Protein AF-A0A7M3M1F4-F1 (afdb_monomer_lite)

pLDDT: mean 70.5, std 16.07, range [43.0, 89.94]

Foldseek 3Di:
DDDDDDDDDDDDDDPDDDDPPPPDPVPPDPDPPPDPPPPPLVVVQVVLQVLCVVLQWHFPDTDPSDQQFFGFTQHNQPRDTGRHGNVCCVVPSYDPPRDD

Secondary structure (DSSP, 8-state):
-----------------------S-TTS---TTS---TT-HHHHHHHHHHHHHHTTEEESS---S-TTS---EEETTT--EE---HHHHHHH-S------

Radius of gyration: 26.95 Å; chains: 1; bounding box: 64×32×76 Å

Sequence (100 aa):
MSGRRGGRWVSLGLALGGPSTATRADLALPPADRQPPRWDRSAAAERAEWEMERVGYEPLAAYPGRVGAPWRCRCTVCGAVRAPSLTDVRRRGGCRHRTA

Structure (mmCIF, N/CA/C/O backbone):
data_AF-A0A7M3M1F4-F1
#
_entry.id   AF-A0A7M3M1F4-F1
#
loop_
_atom_site.group_PDB
_atom_site.id
_atom_site.type_symbol
_atom_site.label_atom_id
_atom_site.label_alt_id
_atom_site.label_comp_id
_atom_site.label_asym_id
_atom_site.label_entity_id
_atom_site.label_seq_id
_atom_site.pdbx_PDB_ins_code
_atom_site.Cartn_x
_atom_site.Cartn_y
_atom_site.Cartn_z
_atom_site.occupancy
_atom_site.B_iso_or_equiv
_atom_site.auth_seq_id
_atom_site.auth_comp_id
_atom_site.auth_asym_id
_atom_site.auth_atom_id
_atom_site.pdbx_PDB_model_num
ATOM 1 N N . MET A 1 1 ? 36.595 -2.020 -58.361 1.00 44.47 1 MET A N 1
ATOM 2 C CA . MET A 1 1 ? 38.030 -2.294 -58.110 1.00 44.47 1 MET A CA 1
ATOM 3 C C . MET A 1 1 ? 38.523 -1.310 -57.056 1.00 44.47 1 MET A C 1
ATOM 5 O O . MET A 1 1 ? 38.936 -0.215 -57.401 1.00 44.47 1 MET A O 1
ATOM 9 N N . SER A 1 2 ? 38.411 -1.669 -55.773 1.00 45.44 2 SER A N 1
ATOM 10 C CA . SER A 1 2 ? 38.742 -0.770 -54.658 1.00 45.44 2 SER A CA 1
ATOM 11 C C . SER A 1 2 ? 39.625 -1.492 -53.640 1.00 45.44 2 SER A C 1
ATOM 13 O O . SER A 1 2 ? 39.152 -2.310 -52.861 1.00 45.44 2 SER A O 1
ATOM 15 N N . GLY A 1 3 ? 40.926 -1.207 -53.741 1.00 43.00 3 GLY A N 1
ATOM 16 C CA . GLY A 1 3 ? 41.870 -0.957 -52.646 1.00 43.00 3 GLY A CA 1
ATOM 17 C C . GLY A 1 3 ? 41.945 -1.915 -51.456 1.00 43.00 3 GLY A C 1
ATOM 18 O O . GLY A 1 3 ? 41.234 -1.754 -50.472 1.00 43.00 3 GLY A O 1
ATOM 19 N N . ARG A 1 4 ? 42.958 -2.788 -51.482 1.00 51.84 4 ARG A N 1
ATOM 20 C CA . ARG A 1 4 ? 43.575 -3.422 -50.305 1.00 51.84 4 ARG A CA 1
ATOM 21 C C . ARG A 1 4 ? 44.259 -2.370 -49.423 1.00 51.84 4 ARG A C 1
ATOM 23 O O . ARG A 1 4 ? 45.089 -1.648 -49.961 1.00 51.84 4 ARG A O 1
ATOM 30 N N . ARG A 1 5 ? 44.029 -2.392 -48.104 1.00 55.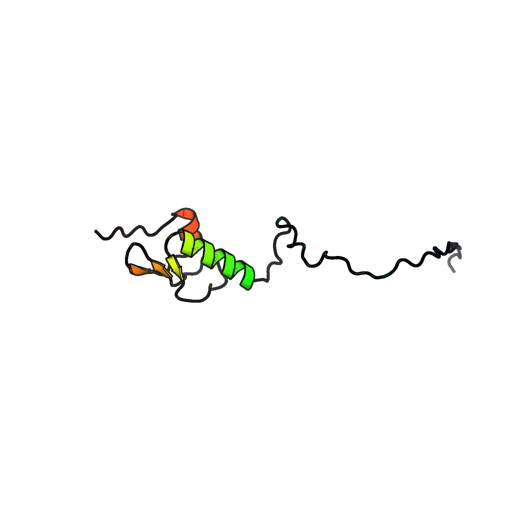41 5 ARG A N 1
ATOM 31 C CA . ARG A 1 5 ? 44.994 -2.152 -46.996 1.00 55.41 5 ARG A CA 1
ATOM 32 C C . ARG A 1 5 ? 44.341 -2.765 -45.741 1.00 55.41 5 ARG A C 1
ATOM 34 O O . ARG A 1 5 ? 43.245 -2.362 -45.395 1.00 55.41 5 ARG A O 1
ATOM 41 N N . GLY A 1 6 ? 44.835 -3.814 -45.087 1.00 48.41 6 GLY A N 1
ATOM 42 C CA . GLY A 1 6 ? 46.223 -4.104 -44.737 1.00 48.41 6 GLY A CA 1
ATOM 43 C C . GLY A 1 6 ? 46.496 -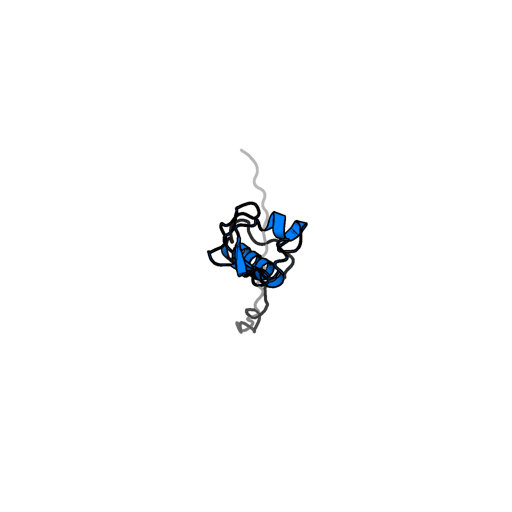3.640 -43.301 1.00 48.41 6 GLY A C 1
ATOM 44 O O . GLY A 1 6 ? 47.316 -2.755 -43.107 1.00 48.41 6 GLY A O 1
ATOM 45 N N . GLY A 1 7 ? 45.769 -4.179 -42.315 1.00 49.03 7 GLY A N 1
ATOM 46 C CA . GLY A 1 7 ? 45.941 -3.878 -40.890 1.00 49.03 7 GLY A CA 1
ATOM 47 C C . GLY A 1 7 ? 46.250 -5.156 -40.115 1.00 49.03 7 GLY A C 1
ATOM 48 O O . GLY A 1 7 ? 45.349 -5.904 -39.753 1.00 49.03 7 GLY A O 1
ATOM 49 N N . ARG A 1 8 ? 47.542 -5.423 -39.935 1.00 58.72 8 ARG A N 1
ATOM 50 C CA . ARG A 1 8 ? 48.126 -6.577 -39.245 1.00 58.72 8 ARG A CA 1
ATOM 51 C C . ARG A 1 8 ? 48.002 -6.372 -37.729 1.00 58.72 8 ARG A C 1
ATOM 53 O O . ARG A 1 8 ? 48.715 -5.539 -37.182 1.00 58.72 8 ARG A O 1
ATOM 60 N N . TRP A 1 9 ? 47.112 -7.109 -37.064 1.00 51.78 9 TRP A N 1
ATOM 61 C CA . TRP A 1 9 ? 47.030 -7.136 -35.599 1.00 51.78 9 TRP A CA 1
ATOM 62 C C . TRP A 1 9 ? 48.024 -8.171 -35.069 1.00 51.78 9 TRP A C 1
ATOM 64 O O . TRP A 1 9 ? 47.920 -9.355 -35.376 1.00 51.78 9 TRP A O 1
ATOM 74 N N . VAL A 1 10 ? 49.028 -7.708 -34.326 1.00 59.78 10 VAL A N 1
ATOM 75 C CA . VAL A 1 10 ? 50.001 -8.569 -33.649 1.00 59.78 10 VAL A CA 1
ATOM 76 C C . VAL A 1 10 ? 49.363 -9.038 -32.344 1.00 59.78 10 VAL A C 1
ATOM 78 O O . VAL A 1 10 ? 49.091 -8.232 -31.458 1.00 59.78 10 VAL A O 1
ATOM 81 N N . SER A 1 11 ? 49.091 -10.335 -32.246 1.00 52.38 11 SER A N 1
ATOM 82 C CA . SER A 1 11 ? 48.660 -10.998 -31.018 1.00 52.38 11 SER A CA 1
ATOM 83 C C . SER A 1 11 ? 49.810 -10.995 -30.009 1.00 52.38 11 SER A C 1
ATOM 85 O O . SER A 1 11 ? 50.845 -11.606 -30.267 1.00 52.38 11 SER A O 1
ATOM 87 N N . LEU A 1 12 ? 49.640 -10.342 -28.858 1.00 57.78 12 LEU A N 1
ATOM 88 C CA . LEU A 1 12 ? 50.486 -10.587 -27.690 1.00 57.78 12 LEU A CA 1
ATOM 89 C C . LEU A 1 12 ? 49.710 -11.510 -26.746 1.00 57.78 12 LEU A C 1
ATOM 91 O O . LEU A 1 12 ? 48.726 -11.104 -26.129 1.00 57.78 12 LEU A O 1
ATOM 95 N N . GLY A 1 13 ? 50.116 -12.779 -26.712 1.00 51.38 13 GLY A N 1
ATOM 96 C CA . GLY A 1 13 ? 49.569 -13.783 -25.811 1.00 51.38 13 GLY A CA 1
ATOM 97 C C . GLY A 1 13 ? 49.913 -13.457 -24.360 1.00 51.38 13 GLY A C 1
ATOM 98 O O . GLY A 1 13 ? 51.083 -13.435 -23.987 1.00 51.38 13 GLY A O 1
ATOM 99 N N . LEU A 1 14 ? 48.888 -13.236 -23.539 1.00 58.12 14 LEU A N 1
ATOM 100 C CA . LEU A 1 14 ? 49.002 -13.270 -22.086 1.00 58.12 14 LEU A CA 1
ATOM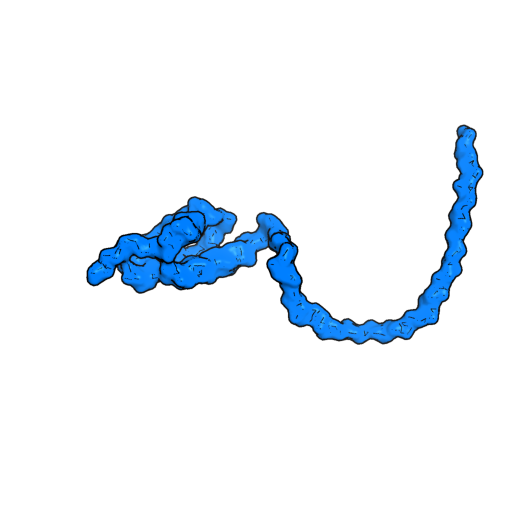 101 C C . LEU A 1 14 ? 48.825 -14.715 -21.622 1.00 58.12 14 LEU A C 1
ATOM 103 O O . LEU A 1 14 ? 47.715 -15.215 -21.455 1.00 58.12 14 LEU A O 1
ATOM 107 N N . ALA A 1 15 ? 49.958 -15.379 -21.435 1.00 58.16 15 ALA A N 1
ATOM 108 C CA . ALA A 1 15 ? 50.068 -16.597 -20.660 1.00 58.16 15 ALA A CA 1
ATOM 109 C C . ALA A 1 15 ? 50.173 -16.228 -19.175 1.00 58.16 15 ALA A C 1
ATOM 111 O O . ALA A 1 15 ? 51.274 -15.972 -18.709 1.00 58.16 15 ALA A O 1
ATOM 112 N N . LEU A 1 16 ? 49.056 -16.205 -18.443 1.00 54.69 16 LEU A N 1
ATOM 113 C CA . LEU A 1 16 ? 49.030 -16.406 -16.988 1.00 54.69 16 LEU A CA 1
ATOM 114 C C . LEU A 1 16 ? 47.689 -17.044 -16.605 1.00 54.69 16 LEU A C 1
ATOM 116 O O . LEU A 1 16 ? 46.643 -16.400 -16.637 1.00 54.69 16 LEU A O 1
ATOM 120 N N . GLY A 1 17 ? 47.732 -18.332 -16.259 1.00 51.84 17 GLY A N 1
ATOM 121 C CA . GLY A 1 17 ? 46.630 -19.017 -15.598 1.00 51.84 17 GLY A CA 1
ATOM 122 C C . GLY A 1 17 ? 46.457 -18.481 -14.179 1.00 51.84 17 GLY A C 1
ATOM 123 O O . GLY A 1 17 ? 47.380 -18.552 -13.372 1.00 51.84 17 GLY A O 1
ATOM 124 N N . GLY A 1 18 ? 45.273 -17.955 -13.879 1.00 49.81 18 GLY A N 1
ATOM 125 C CA . GLY A 1 18 ? 44.799 -17.750 -12.513 1.00 49.81 18 GLY A CA 1
ATOM 126 C C . GLY A 1 18 ? 43.739 -18.807 -12.190 1.00 49.81 18 GLY A C 1
ATOM 127 O O . GLY A 1 18 ? 42.905 -19.087 -13.055 1.00 49.81 18 GLY A O 1
ATOM 128 N N . PRO A 1 19 ? 43.752 -19.427 -10.997 1.00 52.69 19 PRO A N 1
ATOM 129 C CA . PRO A 1 19 ? 42.764 -20.437 -10.641 1.00 52.69 19 PRO A CA 1
ATOM 130 C C . PRO A 1 19 ? 41.366 -19.813 -10.563 1.00 52.69 19 PRO A C 1
ATOM 132 O O . PRO A 1 19 ? 41.159 -18.786 -9.918 1.00 52.69 19 PRO A O 1
ATOM 135 N N . SER A 1 20 ? 40.392 -20.457 -11.209 1.00 52.41 20 SER A N 1
ATOM 136 C CA . SER A 1 20 ? 38.969 -20.131 -11.109 1.00 52.41 20 SER A CA 1
ATOM 137 C C . SER A 1 20 ? 38.422 -20.498 -9.726 1.00 52.41 20 SER A C 1
ATOM 139 O O . SER A 1 20 ? 37.670 -21.455 -9.580 1.00 52.41 20 SER A O 1
ATOM 141 N N . THR A 1 21 ? 38.778 -19.745 -8.688 1.00 52.31 21 THR A N 1
ATOM 142 C CA . THR A 1 21 ? 38.040 -19.767 -7.420 1.00 52.31 21 THR A CA 1
ATOM 143 C C . THR A 1 21 ? 37.070 -18.602 -7.424 1.00 52.31 21 THR A C 1
ATOM 145 O O . THR A 1 21 ? 37.389 -17.497 -6.979 1.00 52.31 21 THR A O 1
ATOM 148 N N . ALA A 1 22 ? 35.884 -18.864 -7.976 1.00 47.16 22 ALA A N 1
ATOM 149 C CA . ALA A 1 22 ? 34.705 -18.036 -7.787 1.00 47.16 22 ALA A CA 1
ATOM 150 C C . ALA A 1 22 ? 34.594 -17.686 -6.294 1.00 47.16 22 ALA A C 1
ATOM 152 O O . ALA A 1 22 ? 34.321 -18.533 -5.447 1.00 47.16 22 ALA A O 1
ATOM 153 N N . THR A 1 23 ? 34.927 -16.442 -5.966 1.00 51.78 23 THR A N 1
ATOM 154 C CA . THR A 1 23 ? 34.986 -15.947 -4.595 1.00 51.78 23 THR A CA 1
ATOM 155 C C . THR A 1 23 ? 33.724 -15.154 -4.355 1.00 51.78 23 THR A C 1
ATOM 157 O O . THR A 1 23 ? 33.570 -14.120 -4.989 1.00 51.78 23 THR A O 1
ATOM 160 N N . ARG A 1 24 ? 32.859 -15.635 -3.449 1.00 47.34 24 ARG A N 1
ATOM 161 C CA . ARG A 1 24 ? 32.004 -14.859 -2.520 1.00 47.34 24 ARG A CA 1
ATOM 162 C C . ARG A 1 24 ? 31.465 -13.503 -3.033 1.00 47.34 24 ARG A C 1
ATOM 164 O O . ARG A 1 24 ? 31.387 -12.551 -2.265 1.00 47.34 24 ARG A O 1
ATOM 171 N N . ALA A 1 25 ? 31.109 -13.389 -4.305 1.00 49.91 25 ALA A N 1
ATOM 172 C CA . ALA A 1 25 ? 30.585 -12.163 -4.904 1.00 49.91 25 ALA A CA 1
ATOM 173 C C . ALA A 1 25 ? 29.091 -12.300 -5.221 1.00 49.91 25 ALA A C 1
ATOM 175 O O . ALA A 1 25 ? 28.395 -11.296 -5.281 1.00 49.91 25 ALA A O 1
ATOM 176 N N . ASP A 1 26 ? 28.563 -13.525 -5.275 1.00 52.59 26 ASP A N 1
ATOM 177 C CA . ASP A 1 26 ? 27.122 -13.798 -5.378 1.00 52.59 26 ASP A CA 1
ATOM 178 C C . ASP A 1 26 ? 26.330 -13.467 -4.095 1.00 52.59 26 ASP A C 1
ATOM 180 O O . ASP A 1 26 ? 25.107 -13.545 -4.077 1.00 52.59 26 ASP A O 1
ATOM 184 N N . LEU A 1 27 ? 27.012 -13.057 -3.016 1.00 54.59 27 LEU A N 1
ATOM 185 C CA . LEU A 1 27 ? 26.392 -12.480 -1.813 1.00 54.59 27 LEU A CA 1
ATOM 186 C C . LEU A 1 27 ? 26.334 -10.943 -1.849 1.00 54.59 27 LEU A C 1
ATOM 188 O O . LEU A 1 27 ? 25.906 -10.324 -0.873 1.00 54.59 27 LEU A O 1
ATOM 192 N N . ALA A 1 28 ? 26.766 -10.308 -2.941 1.00 53.81 28 ALA A N 1
ATOM 193 C CA . ALA A 1 28 ? 26.543 -8.886 -3.131 1.00 53.81 28 ALA A CA 1
ATOM 194 C C . ALA A 1 28 ? 25.101 -8.682 -3.602 1.00 53.81 28 ALA A C 1
ATOM 196 O O . ALA A 1 28 ? 24.779 -8.854 -4.778 1.00 53.81 28 ALA A O 1
ATOM 197 N N . LEU A 1 29 ? 24.234 -8.305 -2.658 1.00 54.41 29 LEU A N 1
ATOM 198 C CA . LEU A 1 29 ? 22.972 -7.637 -2.963 1.00 54.41 29 LEU A CA 1
ATOM 199 C C . LEU A 1 29 ? 23.205 -6.630 -4.104 1.00 54.41 29 LEU A C 1
ATOM 201 O O . LEU A 1 29 ? 24.177 -5.867 -4.043 1.00 54.41 29 LEU A O 1
ATOM 205 N N . PRO A 1 30 ? 22.361 -6.632 -5.150 1.00 52.06 30 PRO A N 1
ATOM 206 C CA . PRO A 1 30 ? 22.554 -5.747 -6.286 1.00 52.06 30 PRO A CA 1
ATOM 207 C C . PRO A 1 30 ? 22.575 -4.283 -5.812 1.00 52.06 30 PRO A C 1
ATOM 209 O O . PRO A 1 30 ? 21.806 -3.927 -4.914 1.00 52.06 30 PRO A O 1
ATOM 212 N N . PRO A 1 31 ? 23.440 -3.427 -6.390 1.00 54.19 31 PRO A N 1
ATOM 213 C CA . PRO A 1 31 ? 23.527 -2.020 -6.010 1.00 54.19 31 PRO A CA 1
ATOM 214 C C . PRO A 1 31 ? 22.156 -1.352 -6.212 1.00 54.19 31 PRO A C 1
ATOM 216 O O . PRO A 1 31 ? 21.580 -1.400 -7.304 1.00 54.19 31 PRO A O 1
ATOM 219 N N . ALA A 1 32 ? 21.606 -0.805 -5.122 1.00 52.41 32 ALA A N 1
ATOM 220 C CA . ALA A 1 32 ? 20.214 -0.360 -4.967 1.00 52.41 32 ALA A CA 1
ATOM 221 C C . ALA A 1 32 ? 19.809 0.847 -5.848 1.00 52.41 32 ALA A C 1
ATOM 223 O O . ALA A 1 32 ? 18.689 1.348 -5.752 1.00 52.41 32 ALA A O 1
ATOM 224 N N . ASP A 1 33 ? 20.712 1.321 -6.701 1.00 54.06 33 ASP A N 1
ATOM 225 C CA . ASP A 1 33 ? 20.626 2.548 -7.494 1.00 54.06 33 ASP A CA 1
ATOM 226 C C . ASP A 1 33 ? 20.333 2.326 -8.992 1.00 54.06 33 ASP A C 1
ATOM 228 O O . ASP A 1 33 ? 20.015 3.286 -9.700 1.00 54.06 33 ASP A O 1
ATOM 232 N N . ARG A 1 34 ? 20.323 1.083 -9.498 1.00 54.53 34 ARG A N 1
ATOM 233 C CA . ARG A 1 34 ? 19.789 0.804 -10.846 1.00 54.53 34 ARG A CA 1
ATOM 234 C C . ARG A 1 34 ? 18.292 0.539 -10.767 1.00 54.53 34 ARG A C 1
ATOM 236 O O . ARG A 1 34 ? 17.866 -0.501 -10.275 1.00 54.53 34 ARG A O 1
ATOM 243 N N . GLN A 1 35 ? 17.500 1.485 -11.275 1.00 55.25 35 GLN A N 1
ATOM 244 C CA . GLN A 1 35 ? 16.054 1.337 -11.473 1.00 55.25 35 GLN A CA 1
ATOM 245 C C . GLN A 1 35 ? 15.714 -0.091 -11.952 1.00 55.25 35 GLN A C 1
ATOM 247 O O . GLN A 1 35 ? 16.257 -0.517 -12.977 1.00 55.25 35 GLN A O 1
ATOM 252 N N . PRO A 1 36 ? 14.858 -0.841 -11.229 1.00 50.38 36 PRO A N 1
ATOM 253 C CA . PRO A 1 36 ? 14.540 -2.215 -11.589 1.00 50.38 36 PRO A CA 1
ATOM 254 C C . PRO A 1 36 ? 13.893 -2.257 -12.979 1.00 50.38 36 PRO A C 1
ATOM 256 O O . PRO A 1 36 ? 13.179 -1.316 -13.355 1.00 50.38 36 PRO A O 1
ATOM 259 N N . PRO A 1 37 ? 14.125 -3.323 -13.767 1.00 57.38 37 PRO A N 1
ATOM 260 C CA . PRO A 1 37 ? 13.533 -3.446 -15.088 1.00 57.38 37 PRO A CA 1
ATOM 261 C C . PRO A 1 37 ? 12.011 -3.306 -14.989 1.00 57.38 37 PRO A C 1
ATOM 263 O O . PRO A 1 37 ? 11.375 -3.848 -14.088 1.00 57.38 37 PRO A O 1
ATOM 266 N N . ARG A 1 38 ? 11.417 -2.591 -15.950 1.00 56.69 38 ARG A N 1
ATOM 267 C CA . ARG A 1 38 ? 9.989 -2.210 -15.983 1.00 56.69 38 ARG A CA 1
ATOM 268 C C . ARG A 1 38 ? 8.968 -3.362 -15.886 1.00 56.69 38 ARG A C 1
ATOM 270 O O . ARG A 1 38 ? 7.771 -3.096 -15.923 1.00 56.69 38 ARG A O 1
ATOM 277 N N . TRP A 1 39 ? 9.409 -4.620 -15.834 1.00 57.25 39 TRP A N 1
ATOM 278 C CA . TRP A 1 39 ? 8.566 -5.816 -15.867 1.00 57.25 39 TRP A CA 1
ATOM 279 C C . TRP A 1 39 ? 8.570 -6.644 -14.577 1.00 57.25 39 TRP A C 1
ATOM 281 O O . TRP A 1 39 ? 7.737 -7.547 -14.476 1.00 57.25 39 TRP A O 1
ATOM 291 N N . ASP A 1 40 ? 9.415 -6.335 -13.585 1.00 64.25 40 ASP A N 1
ATOM 292 C CA . ASP A 1 40 ? 9.376 -7.043 -12.301 1.00 64.25 40 ASP A CA 1
ATOM 293 C C . ASP A 1 40 ? 8.202 -6.546 -11.443 1.00 64.25 40 ASP A C 1
ATOM 295 O O . ASP A 1 40 ? 8.315 -5.699 -10.550 1.00 64.25 40 ASP A O 1
ATOM 299 N N . ARG A 1 41 ? 7.016 -7.054 -11.785 1.00 65.88 41 ARG A N 1
ATOM 300 C CA . ARG A 1 41 ? 5.793 -6.848 -11.011 1.00 65.88 41 ARG A CA 1
ATOM 301 C C . ARG A 1 41 ? 5.900 -7.453 -9.613 1.00 65.88 41 ARG A C 1
ATOM 303 O O . ARG A 1 41 ? 5.184 -6.964 -8.748 1.00 65.88 41 ARG A O 1
ATOM 310 N N . SER A 1 42 ? 6.783 -8.427 -9.390 1.00 69.44 42 SER A N 1
ATOM 311 C CA . SER A 1 42 ? 6.972 -9.081 -8.094 1.00 69.44 42 SER A CA 1
ATOM 312 C C . SER A 1 42 ? 7.715 -8.159 -7.129 1.00 69.44 42 SER A C 1
ATOM 314 O O . SER A 1 42 ? 7.157 -7.817 -6.093 1.00 69.44 42 SER A O 1
ATOM 316 N N . ALA A 1 43 ? 8.853 -7.583 -7.525 1.00 76.00 43 ALA A N 1
ATOM 317 C CA . ALA A 1 43 ? 9.546 -6.595 -6.690 1.00 76.00 43 ALA A CA 1
ATOM 318 C C . ALA A 1 43 ? 8.717 -5.315 -6.471 1.00 76.00 43 ALA A C 1
ATOM 320 O O . ALA A 1 43 ? 8.850 -4.623 -5.460 1.00 76.00 43 ALA A O 1
ATOM 321 N N . ALA A 1 44 ? 7.863 -4.947 -7.434 1.00 76.88 44 ALA A N 1
ATOM 322 C CA . ALA A 1 44 ? 6.916 -3.850 -7.251 1.00 76.88 44 ALA A CA 1
ATOM 323 C C . ALA A 1 44 ? 5.769 -4.207 -6.291 1.00 76.88 44 ALA A C 1
ATOM 325 O O . ALA A 1 44 ? 5.331 -3.323 -5.555 1.00 76.88 44 ALA A O 1
ATOM 326 N N . ALA A 1 45 ? 5.301 -5.459 -6.300 1.00 81.88 45 ALA A N 1
ATOM 327 C CA . ALA A 1 45 ? 4.300 -5.971 -5.370 1.00 81.88 45 ALA A CA 1
ATOM 328 C C . ALA A 1 45 ? 4.845 -6.000 -3.941 1.00 81.88 45 ALA A C 1
ATOM 330 O O . ALA A 1 45 ? 4.250 -5.370 -3.077 1.00 81.88 45 ALA A O 1
ATOM 331 N N . GLU A 1 46 ? 6.026 -6.582 -3.724 1.00 84.88 46 GLU A N 1
ATOM 332 C CA . GLU A 1 46 ? 6.663 -6.660 -2.401 1.00 84.88 46 GLU A CA 1
ATOM 333 C C . GLU A 1 46 ? 6.857 -5.270 -1.776 1.00 84.88 46 GLU A C 1
ATOM 335 O O . GLU A 1 46 ? 6.508 -5.032 -0.620 1.00 84.88 46 GLU A O 1
ATOM 340 N N . ARG A 1 47 ? 7.343 -4.294 -2.561 1.00 85.50 47 ARG A N 1
ATOM 341 C CA . ARG A 1 47 ? 7.467 -2.905 -2.083 1.00 85.50 47 ARG A CA 1
ATOM 342 C C . ARG A 1 47 ? 6.116 -2.278 -1.743 1.00 85.50 47 ARG A C 1
ATOM 344 O O . ARG A 1 47 ? 6.036 -1.499 -0.798 1.00 85.50 47 ARG A O 1
ATOM 351 N N . ALA A 1 48 ? 5.084 -2.559 -2.536 1.00 85.81 48 ALA A N 1
ATOM 352 C CA . ALA A 1 48 ? 3.750 -2.015 -2.317 1.00 85.81 48 ALA A CA 1
ATOM 353 C C . ALA A 1 48 ? 3.087 -2.625 -1.072 1.00 85.81 48 ALA A C 1
ATOM 355 O O . ALA A 1 48 ? 2.419 -1.903 -0.335 1.00 85.81 48 ALA A O 1
ATOM 356 N N . GLU A 1 49 ? 3.291 -3.921 -0.829 1.00 87.12 49 GLU A N 1
ATOM 357 C CA . GLU A 1 49 ? 2.785 -4.649 0.343 1.00 87.12 49 GLU A CA 1
ATOM 358 C C . GLU A 1 49 ? 3.409 -4.088 1.615 1.00 87.12 49 GLU A C 1
ATOM 360 O O . GLU A 1 49 ? 2.691 -3.608 2.492 1.00 87.12 49 GLU A O 1
ATOM 365 N N . TRP A 1 50 ? 4.736 -3.984 1.640 1.00 88.38 50 TRP A N 1
ATOM 366 C CA . TRP A 1 50 ? 5.466 -3.382 2.752 1.00 88.38 50 TRP A CA 1
ATOM 367 C C . TRP A 1 50 ? 5.033 -1.936 3.045 1.00 88.38 50 TRP A C 1
ATOM 369 O O . TRP A 1 50 ? 4.920 -1.519 4.199 1.00 88.38 50 TRP A O 1
ATOM 379 N N . GLU A 1 51 ? 4.769 -1.142 2.006 1.00 87.25 51 GLU A N 1
ATOM 380 C CA . GLU A 1 51 ? 4.314 0.239 2.171 1.00 87.25 51 GLU A CA 1
ATOM 381 C C . GLU A 1 51 ? 2.884 0.320 2.726 1.00 87.25 51 GLU A C 1
ATOM 383 O O . GLU A 1 51 ? 2.611 1.168 3.578 1.00 87.25 51 GLU A O 1
ATOM 388 N N . MET A 1 52 ? 1.984 -0.573 2.299 1.00 85.50 52 MET A N 1
ATOM 389 C CA . MET A 1 52 ? 0.636 -0.685 2.870 1.00 85.50 52 MET A CA 1
ATOM 390 C C . MET A 1 52 ? 0.690 -1.091 4.347 1.00 85.50 52 MET A C 1
ATOM 392 O O . MET A 1 52 ? 0.049 -0.441 5.180 1.00 85.50 52 MET A O 1
ATOM 396 N N . GLU A 1 53 ? 1.502 -2.093 4.688 1.00 86.19 53 GLU A N 1
ATOM 397 C CA . GLU A 1 53 ? 1.662 -2.584 6.061 1.00 86.19 53 GLU A CA 1
ATOM 398 C C . GLU A 1 53 ? 2.184 -1.496 6.998 1.00 86.19 53 GLU A C 1
ATOM 400 O O . GLU A 1 53 ? 1.626 -1.279 8.077 1.00 86.19 53 GLU A O 1
ATOM 405 N N . ARG A 1 54 ? 3.191 -0.728 6.560 1.00 87.25 54 ARG A N 1
ATOM 406 C CA . ARG A 1 54 ? 3.736 0.405 7.328 1.00 87.25 54 ARG A CA 1
ATOM 407 C C . ARG A 1 54 ? 2.715 1.488 7.646 1.00 87.25 54 ARG A C 1
ATOM 409 O O . ARG A 1 54 ? 2.896 2.229 8.610 1.00 87.25 54 ARG A O 1
ATOM 416 N N . VAL A 1 55 ? 1.670 1.600 6.835 1.00 85.25 55 VAL A N 1
ATOM 417 C CA . VAL A 1 55 ? 0.586 2.571 7.011 1.00 85.25 55 VAL A CA 1
ATOM 418 C C . VAL A 1 55 ? -0.584 1.979 7.823 1.00 85.25 55 VAL A C 1
ATOM 420 O O . VAL A 1 55 ? -1.570 2.664 8.103 1.00 85.25 55 VAL A O 1
ATOM 423 N N . GLY A 1 56 ? -0.483 0.718 8.255 1.00 87.38 56 GLY A N 1
ATOM 424 C CA . GLY A 1 56 ? -1.536 0.028 9.004 1.00 87.38 56 GLY A CA 1
ATOM 425 C C . GLY A 1 56 ? -2.645 -0.521 8.104 1.00 87.38 56 GLY A C 1
ATOM 426 O O . GLY A 1 56 ? -3.814 -0.580 8.501 1.00 87.38 56 GLY A O 1
ATOM 427 N N . TYR A 1 57 ? -2.299 -0.884 6.871 1.00 88.31 57 TYR A N 1
ATOM 428 C CA . TYR A 1 57 ? -3.164 -1.635 5.972 1.00 88.31 57 TYR A CA 1
ATOM 429 C C . TYR A 1 57 ? -2.570 -3.009 5.706 1.00 88.31 57 TYR A C 1
ATOM 431 O O . TYR A 1 57 ? -1.473 -3.133 5.185 1.00 88.31 57 TYR A O 1
ATOM 439 N N . GLU A 1 58 ? -3.339 -4.037 6.012 1.00 88.31 58 GLU A N 1
ATOM 440 C CA . GLU A 1 58 ? -3.011 -5.426 5.744 1.00 88.31 58 GLU A CA 1
ATOM 441 C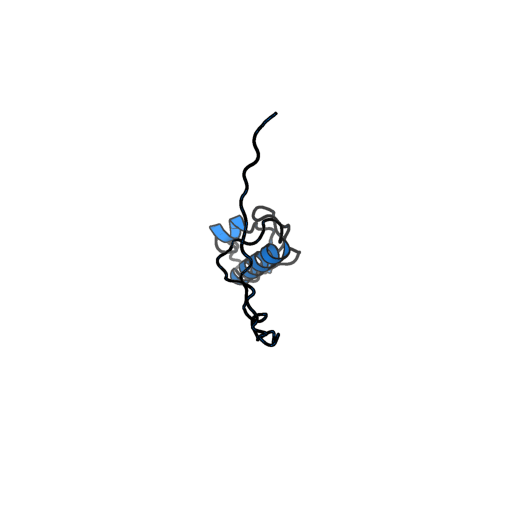 C . GLU A 1 58 ? -3.588 -5.820 4.372 1.00 88.31 58 GLU A C 1
ATOM 443 O O . GLU A 1 58 ? -4.814 -5.780 4.190 1.00 88.31 58 GLU A O 1
ATOM 448 N N . PRO A 1 59 ? -2.757 -6.131 3.364 1.00 88.75 59 PRO A N 1
ATOM 449 C CA . PRO A 1 59 ? -3.236 -6.522 2.042 1.00 88.75 59 PRO A CA 1
ATOM 450 C C . PRO A 1 59 ? -4.015 -7.842 2.108 1.00 88.75 59 PRO A C 1
ATOM 452 O O . PRO A 1 59 ? -3.513 -8.848 2.591 1.00 88.75 59 PRO A O 1
ATOM 455 N N . LEU A 1 60 ? -5.248 -7.863 1.593 1.00 88.12 60 LEU A N 1
ATOM 456 C CA . LEU A 1 60 ? -6.066 -9.089 1.529 1.00 88.12 60 LEU A CA 1
ATOM 457 C C . LEU A 1 60 ? -5.994 -9.781 0.162 1.00 88.12 60 LEU A C 1
ATOM 459 O O . LEU A 1 60 ? -6.551 -10.860 -0.027 1.00 88.12 60 LEU A O 1
ATOM 463 N N . ALA A 1 61 ? -5.384 -9.126 -0.821 1.00 86.06 61 ALA A N 1
ATOM 464 C CA . ALA A 1 61 ? -5.247 -9.607 -2.187 1.00 86.06 61 ALA A CA 1
ATOM 465 C C . ALA A 1 61 ? -3.849 -9.265 -2.706 1.00 86.06 61 ALA A C 1
ATOM 467 O O . ALA A 1 61 ? -3.245 -8.304 -2.239 1.00 86.06 61 ALA A O 1
ATOM 468 N N . ALA A 1 62 ? -3.367 -9.998 -3.710 1.00 85.88 62 ALA A N 1
ATOM 469 C CA . ALA A 1 62 ? -2.107 -9.677 -4.376 1.00 85.88 62 ALA A CA 1
ATOM 470 C C . ALA A 1 62 ? -2.151 -8.285 -5.030 1.00 85.88 62 ALA A C 1
ATOM 472 O O . ALA A 1 62 ? -3.208 -7.828 -5.488 1.00 85.88 62 ALA A O 1
ATOM 473 N N . TYR A 1 63 ? -0.997 -7.619 -5.102 1.00 82.38 63 TYR A N 1
ATOM 474 C CA . TYR A 1 63 ? -0.895 -6.298 -5.714 1.00 82.38 63 TYR A CA 1
ATOM 475 C C . TYR A 1 63 ? -1.347 -6.327 -7.191 1.00 82.38 63 TYR A C 1
ATOM 477 O O . TYR A 1 63 ? -0.794 -7.082 -7.995 1.00 82.38 63 TYR A O 1
ATOM 485 N N . PRO A 1 64 ? -2.290 -5.460 -7.616 1.00 80.69 64 PRO A N 1
ATOM 486 C CA . PRO A 1 64 ? -2.822 -5.435 -8.988 1.00 80.69 64 PRO A CA 1
ATOM 487 C C . PRO A 1 64 ? -1.810 -4.981 -10.061 1.00 80.69 64 PRO A C 1
ATOM 489 O O . PRO A 1 64 ? -2.172 -4.772 -11.221 1.00 80.69 64 PRO A O 1
ATOM 492 N N . GLY A 1 65 ? -0.541 -4.769 -9.697 1.00 81.12 65 GLY A N 1
ATOM 493 C CA . GLY A 1 65 ? 0.522 -4.350 -10.611 1.00 81.12 65 GLY A CA 1
ATOM 494 C C . GLY A 1 65 ? 0.456 -2.876 -11.024 1.00 81.12 65 GLY A C 1
ATOM 495 O O . GLY A 1 65 ? 1.245 -2.447 -11.864 1.00 81.12 65 GLY A O 1
ATOM 496 N N . ARG A 1 66 ? -0.476 -2.087 -10.468 1.00 81.75 66 ARG A N 1
ATOM 497 C CA . ARG A 1 66 ? -0.680 -0.665 -10.793 1.00 81.75 66 ARG A CA 1
ATOM 498 C C . ARG A 1 66 ? -0.866 0.166 -9.525 1.00 81.75 66 ARG A C 1
ATOM 500 O O . ARG A 1 66 ? -1.757 -0.109 -8.731 1.00 81.75 66 ARG A O 1
ATOM 507 N N . VAL A 1 67 ? -0.108 1.258 -9.404 1.00 82.00 67 VAL A N 1
ATOM 508 C CA . VAL A 1 67 ? -0.109 2.128 -8.207 1.00 82.00 67 VAL A CA 1
ATOM 509 C C . VAL A 1 67 ? -1.413 2.907 -8.008 1.00 82.00 67 VAL A C 1
ATOM 511 O O . VAL A 1 67 ? -1.704 3.366 -6.906 1.00 82.00 67 VAL A O 1
ATOM 514 N N . GLY A 1 68 ? -2.185 3.101 -9.079 1.00 82.44 68 GLY A N 1
ATOM 515 C CA . GLY A 1 68 ? -3.482 3.781 -9.053 1.00 82.44 68 GLY A CA 1
ATOM 516 C C . GLY A 1 68 ? -4.672 2.824 -9.021 1.00 82.44 68 GLY A C 1
ATOM 517 O O . GLY A 1 68 ? -5.808 3.282 -8.978 1.00 82.44 68 GLY A O 1
ATOM 518 N N . ALA A 1 69 ? -4.438 1.509 -9.077 1.00 85.19 69 ALA A N 1
ATOM 519 C CA . ALA A 1 69 ? -5.532 0.553 -9.022 1.00 85.19 69 ALA A CA 1
ATOM 520 C C . ALA A 1 69 ? -6.054 0.423 -7.581 1.00 85.19 69 ALA A C 1
ATOM 522 O O . ALA A 1 69 ? -5.256 0.463 -6.640 1.00 85.19 69 ALA A O 1
ATOM 523 N N . PRO A 1 70 ? -7.377 0.265 -7.403 1.00 85.88 70 PRO A N 1
ATOM 524 C CA . PRO A 1 70 ? -7.956 0.006 -6.095 1.00 85.88 70 PRO A CA 1
ATOM 525 C C . PRO A 1 70 ? -7.458 -1.345 -5.585 1.00 85.88 70 PRO A C 1
ATOM 527 O O . PRO A 1 70 ? -7.600 -2.365 -6.264 1.00 85.88 70 PRO A O 1
ATOM 530 N N . TRP A 1 71 ? -6.880 -1.353 -4.388 1.00 89.69 71 TRP A N 1
ATOM 531 C CA . TRP A 1 71 ? -6.293 -2.549 -3.804 1.00 89.69 71 TRP A CA 1
ATOM 532 C C . TRP A 1 71 ? -6.984 -2.900 -2.492 1.00 89.69 71 TRP A C 1
ATOM 534 O O . TRP A 1 71 ? -7.055 -2.078 -1.584 1.00 89.69 71 TRP A O 1
ATOM 544 N N . ARG A 1 72 ? -7.552 -4.110 -2.417 1.00 89.94 72 ARG A N 1
ATOM 545 C CA . ARG A 1 72 ? -8.284 -4.590 -1.240 1.00 89.94 72 ARG A CA 1
ATOM 546 C C . ARG A 1 72 ? -7.329 -4.831 -0.071 1.00 89.94 72 ARG A C 1
ATOM 548 O O . ARG A 1 72 ? -6.597 -5.817 -0.066 1.00 89.94 72 ARG A O 1
ATOM 555 N N . CYS A 1 73 ? -7.429 -3.977 0.940 1.00 88.94 73 CYS A N 1
ATOM 556 C CA . CYS A 1 73 ? -6.673 -4.068 2.181 1.00 88.94 73 CYS A CA 1
ATOM 557 C C . CYS A 1 73 ? -7.607 -3.937 3.391 1.00 88.94 73 CYS A C 1
ATOM 559 O O . CYS A 1 73 ? -8.575 -3.169 3.377 1.00 88.94 73 CYS A O 1
ATOM 561 N N . ARG A 1 74 ? -7.313 -4.657 4.468 1.00 88.75 74 ARG A N 1
ATOM 562 C CA . ARG A 1 74 ? -7.945 -4.476 5.773 1.00 88.75 74 ARG A CA 1
ATOM 563 C C . ARG A 1 74 ? -7.176 -3.412 6.540 1.00 88.75 74 ARG A C 1
ATOM 565 O O . ARG A 1 74 ? -5.967 -3.503 6.683 1.00 88.75 74 ARG A O 1
ATOM 572 N N . CYS A 1 75 ? -7.853 -2.387 7.038 1.00 88.19 75 CYS A N 1
ATOM 573 C CA . CYS A 1 75 ? -7.189 -1.429 7.916 1.00 88.19 75 CYS A CA 1
ATOM 574 C C . CYS A 1 75 ? -7.082 -2.010 9.329 1.00 88.19 75 CYS A C 1
ATOM 576 O O . CYS A 1 75 ? -8.100 -2.402 9.899 1.00 88.19 75 CYS A O 1
ATOM 578 N N . THR A 1 76 ? -5.886 -2.013 9.914 1.00 83.25 76 THR A N 1
ATOM 579 C CA . THR A 1 76 ? -5.676 -2.461 11.300 1.00 83.25 76 THR A CA 1
ATOM 580 C C . THR A 1 76 ? -6.181 -1.439 12.323 1.00 83.25 76 THR A C 1
ATOM 582 O O . THR A 1 76 ? -6.498 -1.810 13.445 1.00 83.25 76 THR A O 1
ATOM 585 N N . VAL A 1 77 ? -6.339 -0.169 11.923 1.00 81.56 77 VAL A N 1
ATOM 586 C CA . VAL A 1 77 ? -6.839 0.919 12.784 1.00 81.56 77 VAL A CA 1
ATOM 587 C C . VAL A 1 77 ? -8.368 0.929 12.887 1.00 8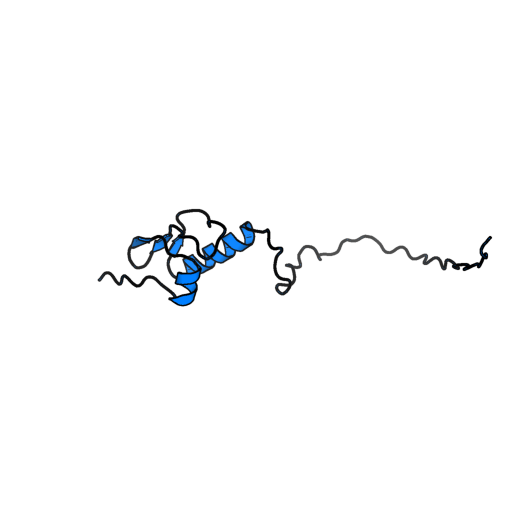1.56 77 VAL A C 1
ATOM 589 O O . VAL A 1 77 ? -8.905 1.046 13.979 1.00 81.56 77 VAL A O 1
ATOM 592 N N . CYS A 1 78 ? -9.090 0.812 11.764 1.00 83.19 78 CYS A N 1
ATOM 593 C CA . CYS A 1 78 ? -10.563 0.842 11.768 1.00 83.19 78 CYS A CA 1
ATOM 594 C C . CYS A 1 78 ? -11.227 -0.532 11.597 1.00 83.19 78 CYS A C 1
ATOM 596 O O . CYS A 1 78 ? -12.451 -0.621 11.612 1.00 83.19 78 CYS A O 1
ATOM 598 N N . GLY A 1 79 ? -10.455 -1.596 11.355 1.00 84.81 79 GLY A N 1
ATOM 599 C CA . GLY A 1 79 ? -10.953 -2.961 11.139 1.00 84.81 79 GLY A CA 1
ATOM 600 C C . GLY A 1 79 ? -11.714 -3.183 9.824 1.00 84.81 79 GLY A C 1
ATOM 601 O O . GLY A 1 79 ? -11.972 -4.326 9.449 1.00 84.81 79 GLY A O 1
ATOM 602 N N . ALA A 1 80 ? -12.063 -2.116 9.101 1.00 85.31 80 ALA A N 1
ATOM 603 C CA . ALA A 1 80 ? -12.829 -2.194 7.867 1.00 85.31 80 ALA A CA 1
ATOM 604 C C . ALA A 1 80 ? -11.957 -2.593 6.668 1.00 85.31 80 ALA A C 1
ATOM 606 O O . ALA A 1 80 ? -10.823 -2.130 6.504 1.00 85.31 80 ALA A O 1
ATOM 607 N N . VAL A 1 81 ? -12.538 -3.391 5.771 1.00 89.00 81 VAL A N 1
ATOM 608 C CA . VAL A 1 81 ? -11.956 -3.679 4.458 1.00 89.00 81 VAL A CA 1
ATOM 609 C C . VAL A 1 81 ? -12.162 -2.471 3.552 1.00 89.00 81 VAL A C 1
ATOM 611 O O . VAL A 1 81 ? -13.286 -2.008 3.345 1.00 89.00 81 VAL A O 1
ATOM 614 N N . ARG A 1 82 ? -11.067 -1.935 3.020 1.00 86.56 82 ARG A N 1
ATOM 615 C CA . ARG A 1 82 ? -11.046 -0.775 2.128 1.00 86.56 82 ARG A CA 1
ATOM 616 C C . ARG A 1 82 ? -10.295 -1.126 0.852 1.00 86.56 82 ARG A C 1
ATOM 618 O O . ARG A 1 82 ? -9.516 -2.068 0.815 1.00 86.56 82 ARG A O 1
ATOM 625 N N . ALA A 1 83 ? -10.550 -0.357 -0.199 1.00 87.81 83 ALA A N 1
ATOM 626 C CA . ALA A 1 83 ? -9.876 -0.523 -1.480 1.00 87.81 83 ALA A CA 1
ATOM 627 C C . ALA A 1 83 ? -9.052 0.723 -1.867 1.00 87.81 83 ALA A C 1
ATOM 629 O O . ALA A 1 83 ? -9.322 1.307 -2.920 1.00 87.81 83 ALA A O 1
ATOM 630 N N . PRO A 1 84 ? -8.126 1.217 -1.015 1.00 85.31 84 PRO A N 1
ATOM 631 C CA . PRO A 1 84 ? -7.332 2.387 -1.364 1.00 85.31 84 PRO A CA 1
ATOM 632 C C . PRO A 1 84 ? -6.349 2.069 -2.502 1.00 85.31 84 PRO A C 1
ATOM 634 O O . PRO A 1 84 ? -5.923 0.929 -2.681 1.00 85.31 84 PRO A O 1
ATOM 637 N N . SER A 1 85 ? -5.972 3.088 -3.275 1.00 88.50 85 SER A N 1
ATOM 638 C CA . SER A 1 85 ? -4.856 2.979 -4.217 1.00 88.50 85 SER A CA 1
ATOM 639 C C . SER A 1 85 ? -3.533 3.276 -3.502 1.00 88.50 85 SER A C 1
ATOM 641 O O . SER A 1 85 ? -3.500 4.090 -2.575 1.00 88.50 85 SER A O 1
ATOM 643 N N . LEU A 1 86 ? -2.420 2.679 -3.942 1.00 85.00 86 LEU A N 1
ATOM 644 C CA . LEU A 1 86 ? -1.096 2.981 -3.371 1.00 85.00 86 LEU A CA 1
ATOM 645 C C . LEU A 1 86 ? -0.745 4.472 -3.528 1.00 85.00 86 LEU A C 1
ATOM 647 O O . LEU A 1 86 ? -0.113 5.071 -2.664 1.00 85.00 86 LEU A O 1
ATOM 651 N N . THR A 1 87 ? -1.214 5.101 -4.608 1.00 87.56 87 THR A N 1
ATOM 652 C CA . THR A 1 87 ? -1.052 6.543 -4.845 1.00 87.56 87 THR A CA 1
ATOM 653 C C . THR A 1 87 ? -1.775 7.383 -3.791 1.00 87.56 87 THR A C 1
ATOM 655 O O . THR A 1 87 ? -1.209 8.353 -3.285 1.00 87.56 87 THR A O 1
ATOM 658 N N . ASP A 1 88 ? -3.008 7.019 -3.435 1.00 86.06 88 ASP A N 1
ATOM 659 C CA . ASP A 1 88 ? -3.756 7.697 -2.373 1.00 86.06 88 ASP A CA 1
ATOM 660 C C . ASP A 1 88 ? -3.112 7.484 -1.006 1.00 86.06 88 ASP A C 1
ATOM 662 O O . ASP A 1 88 ? -3.035 8.427 -0.219 1.00 86.06 88 ASP A O 1
ATOM 666 N N . VAL A 1 89 ? -2.615 6.274 -0.739 1.00 85.94 89 VAL A N 1
ATOM 667 C CA . VAL A 1 89 ? -1.912 5.948 0.509 1.00 85.94 89 VAL A CA 1
ATOM 668 C C . VAL A 1 89 ? -0.621 6.752 0.632 1.00 85.94 89 VAL A C 1
ATOM 670 O O . VAL A 1 89 ? -0.416 7.381 1.663 1.00 85.94 89 VAL A O 1
ATOM 673 N N . ARG A 1 90 ? 0.174 6.871 -0.436 1.00 85.50 90 ARG A N 1
ATOM 674 C CA . ARG A 1 90 ? 1.366 7.740 -0.481 1.00 85.50 90 ARG A CA 1
ATOM 675 C C . ARG A 1 90 ? 1.059 9.211 -0.237 1.00 85.50 90 ARG A C 1
ATOM 677 O O . ARG A 1 90 ? 1.815 9.901 0.435 1.00 85.50 90 ARG A O 1
ATOM 684 N N . ARG A 1 91 ? -0.042 9.709 -0.806 1.00 85.31 91 ARG A N 1
ATOM 685 C CA . ARG A 1 91 ? -0.432 11.123 -0.690 1.00 85.31 91 ARG A CA 1
ATOM 686 C C . ARG A 1 91 ? -1.055 11.463 0.660 1.00 85.31 91 ARG A C 1
ATOM 688 O O . ARG A 1 91 ? -0.932 12.598 1.104 1.00 85.31 91 ARG A O 1
ATOM 695 N N . ARG A 1 92 ? -1.801 10.533 1.260 1.00 83.06 92 ARG A N 1
ATOM 696 C CA . ARG A 1 92 ? -2.627 10.793 2.454 1.00 83.06 92 ARG A CA 1
ATOM 697 C C . ARG A 1 92 ? -2.065 10.165 3.726 1.00 83.06 92 ARG A C 1
ATOM 699 O O . ARG A 1 92 ? -2.426 10.615 4.805 1.00 83.06 92 ARG A O 1
ATOM 706 N N . GLY A 1 93 ? -1.221 9.145 3.606 1.00 76.81 93 GLY A N 1
ATOM 707 C CA . GLY A 1 93 ? -0.490 8.524 4.707 1.00 76.81 93 GLY A CA 1
ATOM 708 C C . GLY A 1 93 ? -1.306 7.628 5.640 1.00 76.81 93 GLY A C 1
ATOM 709 O O . GLY A 1 93 ? -0.774 7.240 6.670 1.00 76.81 93 GLY A O 1
ATOM 710 N N . GLY A 1 94 ? -2.575 7.303 5.347 1.00 77.38 94 GLY A N 1
ATOM 711 C CA . GLY A 1 94 ? -3.369 6.475 6.266 1.00 77.38 94 GLY A CA 1
ATOM 712 C C . GLY A 1 94 ? -4.871 6.403 6.026 1.00 77.38 94 GLY A C 1
ATOM 713 O O . GLY A 1 94 ? -5.435 7.064 5.148 1.00 77.38 94 GLY A O 1
ATOM 714 N N . CYS A 1 95 ? -5.533 5.566 6.829 1.00 78.00 95 CYS A N 1
ATOM 715 C CA . CYS A 1 95 ? -6.991 5.528 6.908 1.00 78.00 95 CYS A CA 1
ATOM 716 C C . CYS A 1 95 ? -7.527 6.744 7.658 1.00 78.00 95 CYS A C 1
ATOM 718 O O . CYS A 1 95 ? -7.077 7.057 8.754 1.00 78.00 95 CYS A O 1
ATOM 720 N N . ARG A 1 96 ? -8.517 7.422 7.066 1.00 69.19 96 ARG A N 1
ATOM 721 C CA . ARG A 1 96 ? -9.152 8.619 7.646 1.00 69.19 96 ARG A CA 1
ATOM 722 C C . ARG A 1 96 ? -10.381 8.313 8.489 1.00 69.19 96 ARG A C 1
ATOM 724 O O . ARG A 1 96 ? -10.878 9.194 9.183 1.00 69.19 96 ARG A O 1
ATOM 731 N N . HIS A 1 97 ? -10.877 7.082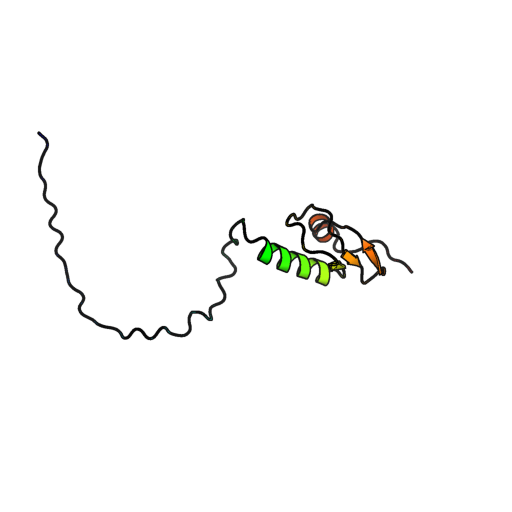 8.424 1.00 65.75 97 HIS A N 1
ATOM 732 C CA . HIS A 1 97 ? -11.976 6.648 9.268 1.00 65.75 97 HIS A CA 1
ATOM 733 C C . HIS A 1 97 ? -11.409 6.366 10.655 1.00 65.75 97 HIS A C 1
ATOM 735 O O . HIS A 1 97 ? -10.972 5.259 10.949 1.00 65.75 97 HIS A O 1
ATOM 741 N N . ARG A 1 98 ? -11.358 7.409 11.482 1.00 55.19 98 ARG A N 1
ATOM 742 C CA . ARG A 1 98 ? -11.178 7.261 12.920 1.00 55.19 98 ARG A CA 1
ATOM 743 C C . ARG A 1 98 ? -12.518 6.792 13.469 1.00 55.19 98 ARG A C 1
ATOM 745 O O . ARG A 1 98 ? -13.408 7.606 13.689 1.00 55.19 98 ARG A O 1
ATOM 752 N N . THR A 1 99 ? -12.704 5.487 13.576 1.00 53.72 99 THR A N 1
ATOM 753 C CA . THR A 1 99 ? -13.769 4.957 14.428 1.00 53.72 99 THR A CA 1
ATOM 754 C C . THR A 1 99 ? -13.308 5.081 15.877 1.00 53.72 99 THR A C 1
ATOM 756 O O . THR A 1 99 ? -12.135 4.838 16.163 1.00 53.72 99 THR A O 1
ATOM 759 N N . ALA A 1 100 ? -14.213 5.593 16.712 1.00 47.59 100 ALA A N 1
ATOM 760 C CA . ALA A 1 100 ? -14.060 5.798 18.149 1.00 47.59 100 ALA A CA 1
ATOM 761 C C . ALA A 1 100 ? -13.951 4.477 18.917 1.00 47.59 100 ALA A C 1
ATOM 763 O O . ALA A 1 100 ? -14.445 3.456 18.383 1.00 47.59 100 ALA A O 1
#